Protein AF-A0A7X1CGU3-F1 (afdb_monomer_lite)

Structure (mmCIF, N/CA/C/O backbone):
data_AF-A0A7X1CGU3-F1
#
_entry.id   AF-A0A7X1CGU3-F1
#
loop_
_atom_site.group_PDB
_atom_site.id
_atom_site.type_symbol
_atom_site.label_atom_id
_atom_site.label_alt_id
_atom_site.label_comp_id
_atom_site.label_asym_id
_atom_site.label_entity_id
_atom_site.label_seq_id
_atom_site.pdbx_PDB_ins_code
_atom_site.Cartn_x
_atom_site.Cartn_y
_atom_site.Cartn_z
_atom_site.occupancy
_atom_site.B_iso_or_equiv
_atom_site.auth_seq_id
_atom_site.auth_comp_id
_atom_site.auth_asym_id
_atom_site.auth_atom_id
_atom_site.pdbx_PDB_model_num
ATOM 1 N N . MET A 1 1 ? 16.970 -1.994 -10.122 1.00 64.12 1 MET A N 1
ATOM 2 C CA . MET A 1 1 ? 16.725 -0.628 -10.646 1.00 64.12 1 MET A CA 1
ATOM 3 C C . MET A 1 1 ? 15.480 -0.091 -9.945 1.00 64.12 1 MET A C 1
ATOM 5 O O . MET A 1 1 ? 14.729 -0.908 -9.427 1.00 64.12 1 MET A O 1
ATOM 9 N N . VAL A 1 2 ? 15.298 1.226 -9.839 1.00 75.69 2 VAL A N 1
ATOM 10 C CA . VAL A 1 2 ? 14.125 1.831 -9.174 1.00 75.69 2 VAL A CA 1
ATOM 11 C C . VAL A 1 2 ? 13.232 2.437 -10.242 1.00 75.69 2 VAL A C 1
ATOM 13 O O . VAL A 1 2 ? 13.729 3.204 -11.066 1.00 75.69 2 VAL A O 1
ATOM 16 N N . ASN A 1 3 ? 11.946 2.101 -10.226 1.00 81.38 3 ASN A N 1
ATOM 17 C CA . ASN A 1 3 ? 10.944 2.728 -11.068 1.00 81.38 3 ASN A CA 1
ATOM 18 C C . ASN A 1 3 ? 10.131 3.727 -10.238 1.00 81.38 3 ASN A C 1
ATOM 20 O O . ASN A 1 3 ? 9.418 3.362 -9.307 1.00 81.38 3 ASN A O 1
ATOM 24 N N . LEU A 1 4 ? 10.275 5.009 -10.568 1.00 81.06 4 LEU A N 1
ATOM 25 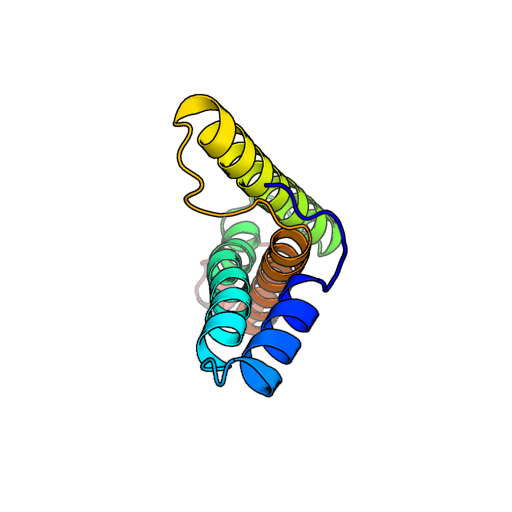C CA . LEU A 1 4 ? 9.554 6.101 -9.908 1.00 81.06 4 LEU A CA 1
ATOM 26 C C . LEU A 1 4 ? 8.432 6.674 -10.777 1.00 81.06 4 LEU A C 1
ATOM 28 O O . LEU A 1 4 ? 7.776 7.627 -10.361 1.00 81.06 4 LEU A O 1
ATOM 32 N N . ILE A 1 5 ? 8.239 6.142 -11.986 1.00 82.06 5 ILE A N 1
ATOM 33 C CA . ILE A 1 5 ? 7.246 6.641 -12.933 1.00 82.06 5 ILE A CA 1
ATOM 34 C C . ILE A 1 5 ? 5.935 5.895 -12.679 1.00 82.06 5 ILE A C 1
ATOM 36 O O . ILE A 1 5 ? 5.882 4.686 -12.906 1.00 82.06 5 ILE A O 1
ATOM 40 N N . PRO A 1 6 ? 4.865 6.593 -12.258 1.00 82.94 6 PRO A N 1
ATOM 41 C CA . PRO A 1 6 ? 3.565 5.963 -12.112 1.00 82.94 6 PRO A CA 1
ATOM 42 C C . PRO A 1 6 ? 3.083 5.396 -13.448 1.00 82.94 6 PRO A C 1
ATOM 44 O O . PRO A 1 6 ? 3.158 6.047 -14.492 1.00 82.94 6 PRO A O 1
ATOM 47 N N . PHE A 1 7 ? 2.533 4.198 -13.375 1.00 83.50 7 PHE A N 1
ATOM 48 C CA . PHE A 1 7 ? 1.996 3.354 -14.431 1.00 83.50 7 PHE A CA 1
ATOM 49 C C . PHE A 1 7 ? 3.018 2.850 -15.454 1.00 83.50 7 PHE A C 1
ATOM 51 O O . PHE A 1 7 ? 2.623 2.305 -16.492 1.00 83.50 7 PHE A O 1
ATOM 58 N N . ALA A 1 8 ? 4.319 2.976 -15.183 1.00 85.00 8 ALA A N 1
ATOM 59 C CA . ALA A 1 8 ? 5.341 2.450 -16.081 1.00 85.00 8 ALA A CA 1
ATOM 60 C C . ALA A 1 8 ? 5.313 0.914 -16.159 1.00 85.00 8 ALA A C 1
ATOM 62 O O . ALA A 1 8 ? 5.490 0.383 -17.252 1.00 85.00 8 ALA A O 1
ATOM 63 N N . SER A 1 9 ? 4.943 0.193 -15.093 1.00 84.88 9 SER A N 1
ATOM 64 C CA . SER A 1 9 ? 4.793 -1.270 -15.164 1.00 84.88 9 SER A CA 1
ATOM 65 C C . SER A 1 9 ? 3.639 -1.701 -16.084 1.00 84.88 9 SER A C 1
ATOM 67 O O . SER A 1 9 ? 3.710 -2.739 -16.754 1.00 84.88 9 SER A O 1
ATOM 69 N N . ILE A 1 10 ? 2.575 -0.894 -16.179 1.00 85.88 10 ILE A N 1
ATOM 70 C CA . ILE A 1 10 ? 1.466 -1.132 -17.120 1.00 85.88 10 ILE A CA 1
ATOM 71 C C . ILE A 1 10 ? 1.939 -0.902 -18.554 1.00 85.88 10 ILE A C 1
ATOM 73 O O . ILE A 1 10 ? 1.669 -1.724 -19.433 1.00 85.88 10 ILE A O 1
ATOM 77 N N . TYR A 1 11 ? 2.651 0.202 -18.783 1.00 87.12 11 TYR A N 1
ATOM 78 C CA . TYR A 1 11 ? 3.211 0.522 -20.090 1.00 87.12 11 TYR A CA 1
ATOM 79 C C . TYR A 1 11 ? 4.195 -0.556 -20.558 1.00 87.12 11 TYR A C 1
ATOM 81 O O . TYR A 1 11 ? 4.059 -1.066 -21.670 1.00 87.12 11 TYR A O 1
ATOM 89 N N . ASP A 1 12 ? 5.105 -0.990 -19.689 1.00 86.31 12 ASP A N 1
ATOM 90 C CA . ASP A 1 12 ? 6.061 -2.053 -19.985 1.00 86.31 12 ASP A CA 1
ATOM 91 C C . ASP A 1 12 ? 5.347 -3.372 -20.274 1.00 86.31 12 ASP A C 1
ATOM 93 O O . ASP A 1 12 ? 5.681 -4.060 -21.238 1.00 86.31 12 ASP A O 1
ATOM 97 N N . THR A 1 13 ? 4.313 -3.720 -19.506 1.00 87.50 13 THR A N 1
ATOM 98 C CA . THR A 1 13 ? 3.498 -4.912 -19.784 1.00 87.50 13 THR A CA 1
ATOM 99 C C . THR A 1 13 ? 2.835 -4.822 -21.161 1.00 87.50 13 THR A C 1
ATOM 101 O O . THR A 1 13 ? 2.837 -5.805 -21.908 1.00 87.50 13 THR A O 1
ATOM 104 N N . TYR A 1 14 ? 2.292 -3.657 -21.522 1.00 89.06 14 TYR A N 1
ATOM 105 C CA . TYR A 1 14 ? 1.667 -3.428 -22.822 1.00 89.06 14 TYR A CA 1
ATOM 106 C C . TYR A 1 14 ? 2.678 -3.566 -23.967 1.00 89.06 14 TYR A C 1
ATOM 108 O O . TYR A 1 14 ? 2.464 -4.368 -24.876 1.00 89.06 14 TYR A O 1
ATOM 116 N N . VAL A 1 15 ? 3.809 -2.860 -23.895 1.00 89.56 15 VAL A N 1
ATOM 117 C CA . VAL A 1 15 ? 4.874 -2.902 -24.910 1.00 89.56 15 VAL A CA 1
ATOM 118 C C . VAL A 1 15 ? 5.414 -4.325 -25.068 1.00 89.56 15 VAL A C 1
ATOM 120 O O . VAL A 1 15 ? 5.476 -4.842 -26.182 1.00 89.56 15 VAL A O 1
ATOM 123 N N . ASN A 1 16 ? 5.738 -5.010 -23.973 1.00 88.44 16 ASN A N 1
ATOM 124 C CA . ASN A 1 16 ? 6.259 -6.374 -24.039 1.00 88.44 16 ASN A CA 1
ATOM 125 C C . ASN A 1 16 ? 5.233 -7.372 -24.603 1.00 88.44 16 ASN A C 1
ATOM 127 O O . ASN A 1 16 ? 5.592 -8.276 -25.355 1.00 88.44 16 ASN A O 1
ATOM 131 N N . THR A 1 17 ? 3.947 -7.206 -24.294 1.00 89.12 17 THR A N 1
ATOM 132 C CA . THR A 1 17 ? 2.894 -8.062 -24.863 1.00 89.12 17 THR A CA 1
ATOM 133 C C . THR A 1 17 ? 2.750 -7.833 -26.369 1.00 89.12 17 THR A C 1
ATOM 135 O O . THR A 1 17 ? 2.671 -8.794 -27.130 1.00 89.12 17 THR A O 1
ATOM 138 N N . VAL A 1 18 ? 2.745 -6.571 -26.809 1.00 89.06 18 VAL A N 1
ATOM 139 C CA . VAL A 1 18 ? 2.505 -6.197 -28.212 1.00 89.06 18 VAL A CA 1
ATOM 140 C C . VAL A 1 18 ? 3.708 -6.499 -29.108 1.00 89.06 18 VAL A C 1
ATOM 142 O O . VAL A 1 18 ? 3.527 -7.027 -30.201 1.00 89.06 18 VAL A O 1
ATOM 145 N N . TYR A 1 19 ? 4.926 -6.185 -28.662 1.00 90.31 19 TYR A N 1
ATOM 146 C CA . TYR A 1 19 ? 6.130 -6.286 -29.497 1.00 90.31 19 TYR A CA 1
ATOM 147 C C . TYR A 1 19 ? 6.933 -7.569 -29.267 1.00 90.31 19 TYR A C 1
ATOM 149 O O . TYR A 1 19 ? 7.524 -8.085 -30.211 1.00 90.31 19 TYR A O 1
ATOM 157 N N . MET A 1 20 ? 6.952 -8.096 -28.038 1.00 87.19 20 MET A N 1
ATOM 158 C CA . MET A 1 20 ? 7.723 -9.300 -27.685 1.00 87.19 20 MET A CA 1
ATOM 159 C C . MET A 1 20 ? 6.845 -10.556 -27.580 1.00 87.19 20 MET A C 1
ATOM 161 O O . MET A 1 20 ? 7.349 -11.631 -27.261 1.00 87.19 20 MET A O 1
ATOM 165 N N . GLY A 1 21 ? 5.529 -10.440 -27.807 1.00 87.19 21 GLY A N 1
ATOM 166 C CA . GLY A 1 21 ? 4.584 -11.555 -27.683 1.00 87.19 21 GLY A CA 1
ATOM 167 C C . GLY A 1 21 ? 4.487 -12.122 -26.263 1.00 87.19 21 GLY A C 1
ATOM 168 O O . GLY A 1 21 ? 4.080 -13.271 -26.079 1.00 87.19 21 GLY A O 1
ATOM 169 N N . MET A 1 22 ? 4.895 -11.349 -25.249 1.00 86.56 22 MET A N 1
ATOM 170 C CA . MET A 1 22 ? 4.860 -11.795 -23.861 1.00 86.56 22 MET A CA 1
ATOM 171 C C . MET A 1 22 ? 3.429 -11.968 -23.354 1.00 86.56 22 MET A C 1
ATOM 173 O O . MET A 1 22 ? 2.484 -11.324 -23.800 1.00 86.56 22 MET A O 1
ATOM 177 N N . ASN A 1 23 ? 3.265 -12.839 -22.361 1.00 88.94 23 ASN A N 1
ATOM 178 C CA . ASN A 1 23 ? 1.958 -13.095 -21.782 1.00 88.94 23 ASN A CA 1
ATOM 179 C C . ASN A 1 23 ? 1.537 -11.956 -20.836 1.00 88.94 23 ASN A C 1
ATOM 181 O O . ASN A 1 23 ? 2.092 -11.818 -19.744 1.00 88.94 23 ASN A O 1
ATOM 185 N N . ILE A 1 24 ? 0.491 -11.210 -21.213 1.00 88.56 24 ILE A N 1
ATOM 186 C CA . ILE A 1 24 ? -0.138 -10.142 -20.408 1.00 88.56 24 ILE A CA 1
ATOM 187 C C . ILE A 1 24 ? -0.466 -10.583 -18.968 1.00 88.56 24 ILE A C 1
ATOM 189 O O . ILE A 1 24 ? -0.466 -9.773 -18.040 1.00 88.56 24 ILE A O 1
ATOM 193 N N . ARG A 1 25 ? -0.706 -11.887 -18.750 1.00 89.25 25 ARG A N 1
ATOM 194 C CA . ARG A 1 25 ? -0.995 -12.456 -17.425 1.00 89.25 25 ARG A CA 1
ATOM 195 C C . ARG A 1 25 ? 0.102 -12.168 -16.407 1.00 89.25 25 ARG A C 1
ATOM 197 O O . ARG A 1 25 ? -0.217 -12.073 -15.229 1.00 89.25 25 ARG A O 1
ATOM 204 N N . ILE A 1 26 ? 1.354 -12.008 -16.839 1.00 85.56 26 ILE A N 1
ATOM 205 C CA . ILE A 1 26 ? 2.475 -11.704 -15.944 1.00 85.56 26 ILE A CA 1
ATOM 206 C C . ILE A 1 26 ? 2.241 -10.351 -15.263 1.00 85.56 26 ILE A C 1
ATOM 208 O O . ILE A 1 26 ? 2.194 -10.300 -14.036 1.00 85.56 26 ILE A O 1
ATOM 212 N N . GLY A 1 27 ? 1.997 -9.284 -16.029 1.00 86.19 27 GLY A N 1
ATOM 213 C CA . GLY A 1 27 ? 1.736 -7.956 -15.463 1.00 86.19 27 GLY A CA 1
ATOM 214 C C . GLY A 1 27 ? 0.456 -7.912 -14.627 1.00 86.19 27 GLY A C 1
ATOM 215 O O . GLY A 1 27 ? 0.463 -7.403 -13.509 1.00 86.19 27 GLY A O 1
ATOM 216 N N . ILE A 1 28 ? -0.621 -8.553 -15.100 1.00 88.75 28 ILE A N 1
ATOM 217 C CA . ILE A 1 28 ? -1.880 -8.651 -14.338 1.00 88.75 28 ILE A CA 1
ATOM 218 C C . ILE A 1 28 ? -1.650 -9.352 -12.994 1.00 88.75 28 ILE A C 1
ATOM 220 O O . ILE A 1 28 ? -2.160 -8.902 -11.970 1.00 88.75 28 ILE A O 1
ATOM 224 N N . SER A 1 29 ? -0.872 -10.438 -12.975 1.00 90.00 29 SER A N 1
ATOM 225 C CA . SER A 1 29 ? -0.589 -11.177 -11.744 1.00 90.00 29 SER A CA 1
ATOM 226 C C . SER A 1 29 ? 0.193 -10.353 -10.720 1.00 90.00 29 SER A C 1
ATOM 228 O O . SER A 1 29 ? -0.036 -10.529 -9.526 1.00 90.00 29 SER A O 1
ATOM 230 N N . GLN A 1 30 ? 1.050 -9.421 -11.157 1.00 88.06 30 GLN A N 1
ATOM 231 C CA . GLN A 1 30 ? 1.760 -8.518 -10.246 1.00 88.06 30 GLN A CA 1
ATOM 232 C C . GLN A 1 30 ? 0.796 -7.531 -9.587 1.00 88.06 30 GLN A C 1
ATOM 234 O O . GLN A 1 30 ? 0.735 -7.459 -8.362 1.00 88.06 30 GLN A O 1
ATOM 239 N N . ILE A 1 31 ? -0.040 -6.868 -10.392 1.00 90.44 31 ILE A N 1
ATOM 240 C CA . ILE A 1 31 ? -1.056 -5.923 -9.908 1.00 90.44 31 ILE A CA 1
ATOM 241 C C . ILE A 1 31 ? -2.008 -6.611 -8.922 1.00 90.44 31 ILE A C 1
ATOM 243 O O . ILE A 1 31 ? -2.215 -6.147 -7.800 1.00 90.44 31 ILE A O 1
ATOM 247 N N . VAL A 1 32 ? -2.573 -7.753 -9.326 1.00 93.19 32 VAL A N 1
ATOM 248 C CA . VAL A 1 32 ? -3.524 -8.510 -8.504 1.00 93.19 32 VAL A CA 1
ATOM 249 C C . VAL A 1 32 ? -2.851 -9.057 -7.246 1.00 93.19 32 VAL A C 1
ATOM 251 O O . VAL A 1 32 ? -3.446 -9.002 -6.172 1.00 93.19 32 VAL A O 1
ATOM 254 N N . GLY A 1 33 ? -1.614 -9.547 -7.351 1.00 92.12 33 GLY A N 1
ATOM 255 C CA . GLY A 1 33 ? -0.842 -10.045 -6.214 1.00 92.12 33 GLY A CA 1
ATOM 256 C C . GLY A 1 33 ? -0.633 -8.978 -5.141 1.00 92.12 33 GLY A C 1
ATOM 257 O O . GLY A 1 33 ? -0.908 -9.235 -3.969 1.00 92.12 33 GLY A O 1
ATOM 258 N N . ASN A 1 34 ? -0.241 -7.771 -5.549 1.00 92.69 34 ASN A N 1
ATOM 259 C CA . ASN A 1 34 ? -0.021 -6.636 -4.651 1.00 92.69 34 ASN A CA 1
ATOM 260 C C . ASN A 1 34 ? -1.316 -6.207 -3.942 1.00 92.69 34 ASN A C 1
ATOM 262 O O . ASN A 1 34 ? -1.359 -6.075 -2.716 1.00 92.69 34 ASN A O 1
ATOM 266 N N . ILE A 1 35 ? -2.425 -6.115 -4.685 1.00 95.56 35 ILE A N 1
ATOM 267 C CA . ILE A 1 35 ? -3.748 -5.836 -4.105 1.00 95.56 35 ILE A CA 1
ATOM 268 C C . ILE A 1 35 ? -4.121 -6.906 -3.069 1.00 95.56 35 ILE A C 1
ATOM 270 O O . ILE A 1 35 ? -4.462 -6.575 -1.931 1.00 95.56 35 ILE A O 1
ATOM 274 N N . ILE A 1 36 ? -4.055 -8.189 -3.443 1.00 96.19 36 ILE A N 1
ATOM 275 C CA . ILE A 1 36 ? -4.461 -9.305 -2.577 1.00 96.19 36 ILE A CA 1
ATOM 276 C C . ILE A 1 36 ? -3.617 -9.352 -1.302 1.00 96.19 36 ILE A C 1
ATOM 278 O O . ILE A 1 36 ? -4.165 -9.613 -0.231 1.00 96.19 36 ILE A O 1
ATOM 282 N N . MET A 1 37 ? -2.319 -9.052 -1.386 1.00 94.38 37 MET A N 1
ATOM 283 C CA . MET A 1 37 ? -1.416 -9.055 -0.233 1.00 94.38 37 MET A CA 1
ATOM 284 C C . MET A 1 37 ? -1.862 -8.081 0.868 1.00 94.38 37 MET A C 1
ATOM 286 O O . MET A 1 37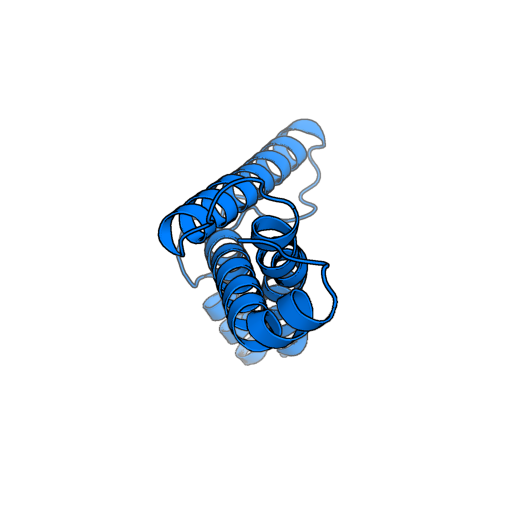 ? -1.703 -8.373 2.054 1.00 94.38 37 MET A O 1
ATOM 290 N N . PHE A 1 38 ? -2.467 -6.950 0.498 1.00 96.62 38 PHE A N 1
ATOM 291 C CA . PHE A 1 38 ? -2.899 -5.917 1.441 1.00 96.62 38 PHE A CA 1
ATOM 292 C C . PHE A 1 38 ? -4.365 -6.029 1.890 1.00 96.62 38 PHE A C 1
ATOM 294 O O . PHE A 1 38 ? -4.747 -5.399 2.880 1.00 96.62 38 PHE A O 1
ATOM 301 N N . ILE A 1 39 ? -5.190 -6.856 1.239 1.00 97.00 39 ILE A N 1
ATOM 302 C CA . ILE A 1 39 ? -6.585 -7.077 1.661 1.00 97.00 39 ILE A CA 1
ATOM 303 C C . ILE A 1 39 ? -6.674 -7.569 3.121 1.00 97.00 39 ILE A C 1
ATOM 305 O O . ILE A 1 39 ? -7.435 -6.974 3.892 1.00 97.00 39 ILE A O 1
ATOM 309 N N . PRO A 1 40 ? -5.903 -8.587 3.566 1.00 95.81 40 PRO A N 1
ATOM 310 C CA . PRO A 1 40 ? -5.932 -9.033 4.957 1.00 95.81 40 PRO A CA 1
ATOM 311 C C . PRO A 1 40 ? -5.584 -7.921 5.945 1.00 95.81 40 PRO A C 1
ATOM 313 O O . PRO A 1 40 ? -6.240 -7.808 6.977 1.00 95.81 40 PRO A O 1
ATOM 316 N N . LEU A 1 41 ? -4.612 -7.061 5.621 1.00 95.50 41 LEU A N 1
ATOM 317 C CA . LEU A 1 41 ? -4.268 -5.904 6.450 1.00 95.50 41 LEU A CA 1
ATOM 318 C C . LEU A 1 41 ? -5.474 -4.966 6.607 1.00 95.50 41 LEU A C 1
ATOM 320 O O . LEU A 1 41 ? -5.796 -4.571 7.726 1.00 95.50 41 LEU A O 1
ATOM 324 N N . GLY A 1 42 ? -6.158 -4.645 5.505 1.00 94.88 42 GLY A N 1
ATOM 325 C CA . GLY A 1 42 ? -7.349 -3.794 5.511 1.00 94.88 42 GLY A CA 1
ATOM 326 C C . GLY A 1 42 ? -8.500 -4.348 6.352 1.00 94.88 42 GLY A C 1
ATOM 327 O O . GLY A 1 42 ? -9.204 -3.585 7.013 1.00 94.88 42 GLY A O 1
ATOM 328 N N . CYS A 1 43 ? -8.660 -5.673 6.375 1.00 94.69 43 CYS A N 1
ATOM 329 C CA . CYS A 1 43 ? -9.668 -6.346 7.190 1.00 94.69 43 CYS A CA 1
ATOM 330 C C . CYS A 1 43 ? -9.277 -6.430 8.673 1.00 94.69 43 CYS A C 1
ATOM 332 O O . CYS A 1 43 ? -10.094 -6.173 9.556 1.00 94.69 43 CYS A O 1
ATOM 334 N N . LEU A 1 44 ? -8.032 -6.821 8.953 1.00 94.12 44 LEU A N 1
ATOM 335 C CA . LEU A 1 44 ? -7.563 -7.146 10.300 1.00 94.12 44 LEU A CA 1
ATOM 336 C C . LEU A 1 44 ? -7.208 -5.906 11.115 1.00 94.12 44 LEU A C 1
ATOM 338 O O . LEU A 1 44 ? -7.448 -5.887 12.319 1.00 94.12 44 LEU A O 1
ATOM 342 N N . TYR A 1 45 ? -6.680 -4.853 10.487 1.00 94.19 45 TYR A N 1
ATOM 343 C CA . TYR A 1 45 ? -6.327 -3.621 11.189 1.00 94.19 45 TYR A CA 1
ATOM 344 C C . TYR A 1 45 ? -7.497 -3.017 11.991 1.00 94.19 45 TYR A C 1
ATOM 346 O O . TYR A 1 45 ? -7.326 -2.789 13.192 1.00 94.19 45 TYR A O 1
ATOM 354 N N . PRO A 1 46 ? -8.696 -2.797 11.414 1.00 92.31 46 PRO A N 1
ATOM 355 C CA . PRO A 1 46 ? -9.835 -2.313 12.184 1.00 92.31 46 PRO A CA 1
ATOM 356 C C . PRO A 1 46 ? -10.349 -3.332 13.207 1.00 92.31 46 PRO A C 1
ATOM 358 O O . PRO A 1 46 ? -10.803 -2.904 14.262 1.00 92.31 46 PRO A O 1
ATOM 361 N N . LEU A 1 47 ? -10.253 -4.642 12.944 1.00 90.31 47 LEU A N 1
ATOM 362 C CA . LEU A 1 47 ? -10.685 -5.693 13.879 1.00 90.31 47 LEU A CA 1
ATOM 363 C C . LEU A 1 47 ? -9.807 -5.776 15.134 1.00 90.31 47 LEU A C 1
ATOM 365 O O . LEU A 1 47 ? -10.323 -5.939 16.235 1.00 90.31 47 LEU A O 1
ATOM 369 N N . CYS A 1 48 ? -8.489 -5.663 14.977 1.00 90.44 48 CYS A N 1
ATOM 370 C CA . CYS A 1 48 ? -7.528 -5.782 16.075 1.00 90.44 48 CYS A CA 1
ATOM 371 C C . CYS A 1 48 ? -7.259 -4.448 16.789 1.00 90.44 48 CYS A C 1
ATOM 373 O O . CYS A 1 48 ? -6.652 -4.425 17.862 1.00 90.44 48 CYS A O 1
ATOM 375 N N . SER A 1 49 ? -7.676 -3.324 16.204 1.00 89.44 49 SER A N 1
ATOM 376 C CA . SER A 1 49 ? -7.482 -2.007 16.802 1.00 89.44 49 SER A CA 1
ATOM 377 C C . SER A 1 49 ? -8.435 -1.785 17.977 1.00 89.44 49 SER A C 1
ATOM 379 O O . SER A 1 49 ? -9.651 -1.899 17.851 1.00 89.44 49 SER A O 1
ATOM 381 N N . LYS A 1 50 ? -7.883 -1.344 19.114 1.00 84.44 50 LYS A N 1
ATOM 382 C CA . LYS A 1 50 ? -8.670 -0.879 20.273 1.00 84.44 50 LYS A CA 1
ATOM 383 C C . LYS A 1 50 ? -9.420 0.430 20.001 1.00 84.44 50 LYS A C 1
ATOM 385 O O . LYS A 1 50 ? -10.310 0.800 20.757 1.00 84.44 50 LYS A O 1
ATOM 390 N N . TYR A 1 51 ? -9.039 1.144 18.943 1.00 87.38 51 TYR A N 1
ATOM 391 C CA . TYR A 1 51 ? -9.606 2.432 18.560 1.00 87.38 51 TYR A CA 1
ATOM 392 C C . TYR A 1 51 ? -10.319 2.341 17.219 1.00 87.38 51 TYR A C 1
ATOM 394 O O . TYR A 1 51 ? -9.915 1.573 16.343 1.00 87.38 51 TYR A O 1
ATOM 402 N N . HIS A 1 52 ? -11.309 3.210 17.017 1.00 88.94 52 HIS A N 1
ATOM 403 C CA . HIS A 1 52 ? -11.945 3.367 15.718 1.00 88.94 52 HIS A CA 1
ATOM 404 C C . HIS A 1 52 ? -10.903 3.717 14.642 1.00 88.94 52 HIS A C 1
ATOM 406 O O . HIS A 1 52 ? -10.192 4.729 14.720 1.00 88.94 52 HIS A O 1
ATOM 412 N N . VAL A 1 53 ? -10.802 2.849 13.639 1.00 93.31 53 VAL A N 1
ATOM 413 C CA . VAL A 1 53 ? -9.962 3.058 12.463 1.00 93.31 53 VAL A CA 1
ATOM 414 C C . VAL A 1 53 ? -10.797 3.797 11.432 1.00 93.31 53 VAL A C 1
ATOM 416 O O . VAL A 1 53 ? -11.830 3.302 11.001 1.00 93.31 53 VAL A O 1
ATOM 419 N N . THR A 1 54 ? -10.350 4.989 11.048 1.00 94.94 54 THR A N 1
ATOM 420 C CA . THR A 1 54 ? -10.954 5.755 9.956 1.00 94.94 54 THR A CA 1
ATOM 421 C C . THR A 1 54 ? -10.302 5.385 8.628 1.00 94.94 54 THR A C 1
ATOM 423 O O . THR A 1 54 ? -9.160 4.924 8.596 1.00 94.94 54 THR A O 1
ATOM 426 N N . TRP A 1 55 ? -10.974 5.681 7.513 1.00 94.62 55 TRP A N 1
ATOM 427 C CA . TRP A 1 55 ? -10.406 5.474 6.175 1.00 94.62 55 TRP A CA 1
ATOM 428 C C . TRP A 1 55 ? -9.069 6.213 5.981 1.00 94.62 55 TRP A C 1
ATOM 430 O O . TRP A 1 55 ? -8.170 5.686 5.337 1.00 94.62 55 TRP A O 1
ATOM 440 N N . LYS A 1 56 ? -8.894 7.396 6.594 1.00 96.12 56 LYS A N 1
ATOM 441 C CA . LYS A 1 56 ? -7.632 8.162 6.554 1.00 96.12 56 LYS A CA 1
ATOM 442 C C . LYS A 1 56 ? -6.501 7.443 7.284 1.00 96.12 56 LYS A C 1
ATOM 444 O O . LYS A 1 56 ? -5.376 7.421 6.793 1.00 96.12 56 LYS A O 1
ATOM 449 N N . ARG A 1 57 ? -6.793 6.858 8.455 1.00 95.56 57 ARG A N 1
ATOM 450 C CA . ARG A 1 57 ? -5.816 6.049 9.198 1.00 95.56 57 ARG A CA 1
ATOM 451 C C . ARG A 1 57 ? -5.441 4.810 8.401 1.00 95.56 57 ARG A C 1
ATOM 453 O O . ARG A 1 57 ? -4.257 4.560 8.240 1.00 95.56 57 ARG A O 1
ATOM 460 N N . MET A 1 58 ? -6.428 4.110 7.841 1.00 96.75 58 MET A N 1
ATOM 461 C CA . MET A 1 58 ? -6.181 2.960 6.974 1.00 96.75 58 MET A CA 1
ATOM 462 C C . MET A 1 58 ? -5.296 3.325 5.777 1.00 96.75 58 MET A C 1
ATOM 464 O O . MET A 1 58 ? -4.306 2.644 5.534 1.00 96.75 58 MET A O 1
ATOM 468 N N . LEU A 1 59 ? -5.618 4.414 5.070 1.00 96.69 59 LEU A N 1
ATOM 469 C CA . LEU A 1 59 ? -4.837 4.908 3.937 1.00 96.69 59 LEU A CA 1
ATOM 470 C C . LEU A 1 59 ? -3.382 5.173 4.337 1.00 96.69 59 LEU A C 1
ATOM 472 O O . LEU A 1 59 ? -2.469 4.678 3.687 1.00 96.69 59 LEU A O 1
ATOM 476 N N . CYS A 1 60 ? -3.171 5.921 5.423 1.00 96.94 60 CYS A N 1
ATOM 477 C CA . CYS A 1 60 ? -1.836 6.248 5.918 1.00 96.94 60 CYS A CA 1
ATOM 478 C C . CYS A 1 60 ? -1.056 4.987 6.316 1.00 96.94 60 CYS A C 1
ATOM 480 O O . CYS A 1 60 ? 0.091 4.817 5.917 1.00 96.94 60 CYS A O 1
ATOM 482 N N . THR A 1 61 ? -1.687 4.065 7.046 1.00 95.88 61 THR A N 1
ATOM 483 C CA . THR A 1 61 ? -1.060 2.805 7.458 1.00 95.88 61 THR A CA 1
ATOM 484 C C . THR A 1 61 ? -0.706 1.924 6.261 1.00 95.88 61 THR A C 1
ATOM 486 O O . THR A 1 61 ? 0.412 1.419 6.208 1.00 95.88 61 THR A O 1
ATOM 489 N N . ALA A 1 62 ? -1.613 1.761 5.292 1.00 96.50 62 ALA A N 1
ATOM 490 C CA . ALA A 1 62 ? -1.349 0.988 4.080 1.00 96.50 62 ALA A CA 1
ATOM 491 C C . ALA A 1 62 ? -0.213 1.610 3.257 1.00 96.50 62 ALA A C 1
ATOM 493 O O . ALA A 1 62 ? 0.706 0.901 2.857 1.00 96.50 62 ALA A O 1
ATOM 494 N N . PHE A 1 63 ? -0.231 2.933 3.085 1.00 96.19 63 PHE A N 1
ATOM 495 C CA . PHE A 1 63 ? 0.810 3.663 2.369 1.00 96.19 63 PHE A CA 1
ATOM 496 C C . PHE A 1 63 ? 2.178 3.522 3.041 1.00 96.19 63 PHE A C 1
ATOM 498 O O . PHE A 1 63 ? 3.148 3.173 2.381 1.00 96.19 63 PHE A O 1
ATOM 505 N N . VAL A 1 64 ? 2.270 3.739 4.358 1.00 96.50 64 VAL A N 1
ATOM 506 C CA . VAL A 1 64 ? 3.541 3.636 5.096 1.00 96.50 64 VAL A CA 1
ATOM 507 C C . VAL A 1 64 ? 4.079 2.207 5.080 1.00 96.50 64 VAL A C 1
ATOM 509 O O . VAL A 1 64 ? 5.276 2.012 4.872 1.00 96.50 64 VAL A O 1
ATOM 512 N N . LEU A 1 65 ? 3.220 1.200 5.269 1.00 95.31 65 LEU A N 1
ATOM 513 C CA . LEU A 1 65 ? 3.640 -0.200 5.186 1.00 95.31 65 LEU A CA 1
ATOM 514 C C . LEU A 1 65 ? 4.113 -0.561 3.782 1.00 95.31 65 LEU A C 1
ATOM 516 O O . LEU A 1 65 ? 5.157 -1.190 3.639 1.00 95.31 65 LEU A O 1
ATOM 520 N N . SER A 1 66 ? 3.393 -0.128 2.751 1.00 94.62 66 SER A N 1
ATOM 521 C CA . SER A 1 66 ? 3.811 -0.387 1.381 1.00 94.62 66 SER A CA 1
ATOM 522 C C . SER A 1 66 ? 5.101 0.350 1.024 1.00 94.62 66 SER A C 1
ATOM 524 O O . SER A 1 66 ? 5.973 -0.240 0.401 1.00 94.62 66 SER A O 1
ATOM 526 N N . LEU A 1 67 ? 5.281 1.591 1.480 1.00 93.12 67 LEU A N 1
ATOM 527 C CA . LEU A 1 67 ? 6.536 2.325 1.316 1.00 93.12 67 LEU A CA 1
ATOM 528 C C . LEU A 1 67 ? 7.693 1.616 2.028 1.00 93.12 67 LEU A C 1
ATOM 530 O O . LEU A 1 67 ? 8.799 1.554 1.502 1.00 93.12 67 LEU A O 1
ATOM 534 N N . SER A 1 68 ? 7.436 1.040 3.203 1.00 93.81 68 SER A N 1
ATOM 535 C CA . SER A 1 68 ? 8.434 0.248 3.926 1.00 93.81 68 SER A CA 1
ATOM 536 C C . SER A 1 68 ? 8.848 -0.994 3.130 1.00 93.81 68 SER A C 1
ATOM 538 O O . SER A 1 68 ? 10.030 -1.320 3.100 1.00 93.81 68 SER A O 1
ATOM 540 N N . ILE A 1 69 ? 7.907 -1.652 2.441 1.00 91.19 69 ILE A N 1
ATOM 541 C CA . ILE A 1 69 ? 8.199 -2.798 1.566 1.00 91.19 69 ILE A CA 1
ATOM 542 C C . ILE A 1 69 ? 9.086 -2.373 0.391 1.00 91.19 69 ILE A C 1
ATOM 544 O O . ILE A 1 69 ? 10.109 -3.017 0.162 1.00 91.19 69 ILE A O 1
ATOM 548 N N . GLU A 1 70 ? 8.759 -1.273 -0.293 1.00 90.25 70 GLU A N 1
ATOM 549 C CA . GLU A 1 70 ? 9.584 -0.731 -1.386 1.00 90.25 70 GLU A CA 1
ATOM 550 C C . GLU A 1 70 ? 11.008 -0.396 -0.917 1.00 90.25 70 GLU A C 1
ATOM 552 O O . GLU A 1 70 ? 11.995 -0.735 -1.572 1.00 90.25 70 GLU A O 1
ATOM 557 N N . ILE A 1 71 ? 11.142 0.212 0.268 1.00 89.56 71 ILE A N 1
ATOM 558 C CA . ILE A 1 71 ? 12.449 0.496 0.874 1.00 89.56 71 ILE A CA 1
ATOM 559 C C . ILE A 1 71 ? 13.200 -0.807 1.170 1.00 89.56 71 ILE A C 1
ATOM 561 O O . ILE A 1 71 ? 14.389 -0.905 0.870 1.00 89.56 71 ILE A O 1
ATOM 565 N N . CYS A 1 72 ? 12.536 -1.826 1.719 1.00 88.81 72 CYS A N 1
ATOM 566 C CA . CYS A 1 72 ? 13.156 -3.129 1.958 1.00 88.81 72 CYS A CA 1
ATOM 567 C C . CYS A 1 72 ? 13.646 -3.782 0.656 1.00 88.81 72 CYS A C 1
ATOM 569 O O . CYS A 1 72 ? 14.760 -4.303 0.633 1.00 88.81 72 CYS A O 1
ATOM 571 N N . GLN A 1 73 ? 12.867 -3.715 -0.427 1.00 86.75 73 GLN A N 1
ATOM 572 C CA . GLN A 1 73 ? 13.277 -4.218 -1.742 1.00 86.75 73 GLN A CA 1
ATOM 573 C C . GLN A 1 73 ? 14.476 -3.441 -2.302 1.00 86.75 73 GLN A C 1
ATOM 575 O O . GLN A 1 73 ? 15.426 -4.036 -2.816 1.00 86.75 73 GLN A O 1
ATOM 580 N N . LEU A 1 74 ? 14.477 -2.111 -2.161 1.00 85.69 74 LEU A N 1
ATOM 581 C CA . LEU A 1 74 ? 15.604 -1.268 -2.552 1.00 85.69 74 LEU A CA 1
ATOM 582 C C . LEU A 1 74 ? 16.877 -1.647 -1.787 1.00 85.69 74 LEU A C 1
ATOM 584 O O . LEU A 1 74 ? 17.928 -1.841 -2.397 1.00 85.69 74 LEU A O 1
ATOM 588 N N . LEU A 1 75 ? 16.778 -1.796 -0.465 1.00 86.69 75 LEU A N 1
ATOM 589 C CA . LEU A 1 75 ? 17.892 -2.226 0.374 1.00 86.69 75 LEU A CA 1
ATOM 590 C C . LEU A 1 75 ? 18.379 -3.620 -0.033 1.00 86.69 75 LEU A C 1
ATOM 592 O O . LEU A 1 75 ? 19.581 -3.824 -0.175 1.00 86.69 75 LEU A O 1
ATOM 596 N N . GLN A 1 76 ? 17.473 -4.565 -0.293 1.00 85.19 76 GLN A N 1
ATOM 597 C CA . GLN A 1 76 ? 17.833 -5.908 -0.744 1.00 85.19 76 GLN A CA 1
ATOM 598 C C . GLN A 1 76 ? 18.624 -5.872 -2.061 1.00 85.19 76 GLN A C 1
ATOM 600 O O . GLN A 1 76 ? 19.656 -6.533 -2.175 1.00 85.19 76 GLN A O 1
ATOM 605 N N . ASN A 1 77 ? 18.201 -5.055 -3.026 1.00 82.31 77 ASN A N 1
ATOM 606 C CA . ASN A 1 77 ? 18.924 -4.885 -4.286 1.00 82.31 77 ASN A CA 1
ATOM 607 C C . ASN A 1 77 ? 20.343 -4.328 -4.078 1.00 82.31 77 ASN A C 1
ATOM 609 O O . ASN A 1 77 ? 21.268 -4.734 -4.780 1.00 82.31 77 ASN A O 1
ATOM 613 N N . ILE A 1 78 ? 20.524 -3.424 -3.109 1.00 83.88 78 ILE A N 1
ATOM 614 C CA . ILE A 1 78 ? 21.835 -2.852 -2.766 1.00 83.88 78 ILE A CA 1
ATOM 615 C C . ILE A 1 78 ? 22.730 -3.898 -2.084 1.00 83.88 78 ILE A C 1
ATOM 617 O O . ILE A 1 78 ? 23.889 -4.048 -2.464 1.00 83.88 78 ILE A O 1
ATOM 621 N N . PHE A 1 79 ? 22.209 -4.631 -1.095 1.00 84.25 79 PHE A N 1
ATOM 622 C CA . PHE A 1 79 ? 23.008 -5.555 -0.282 1.00 84.25 79 PHE A CA 1
ATOM 623 C C . PHE A 1 79 ? 23.364 -6.856 -0.998 1.00 84.25 79 PHE A C 1
ATOM 625 O O . PHE A 1 79 ? 24.490 -7.330 -0.876 1.00 84.25 79 PHE A O 1
ATOM 632 N N . TYR A 1 80 ? 22.421 -7.445 -1.732 1.00 79.75 80 TYR A N 1
ATOM 633 C CA . TYR A 1 80 ? 22.613 -8.763 -2.341 1.00 79.75 80 TYR A CA 1
ATOM 634 C C . TYR A 1 80 ? 23.140 -8.691 -3.779 1.00 79.75 80 TYR A C 1
ATOM 636 O O . TYR A 1 80 ? 23.399 -9.737 -4.366 1.00 79.75 80 TYR A O 1
ATOM 644 N N . GLN A 1 81 ? 23.266 -7.485 -4.358 1.00 67.19 81 GLN A N 1
ATOM 645 C CA . GLN A 1 81 ? 23.645 -7.238 -5.764 1.00 67.19 81 GLN A CA 1
ATOM 646 C C . GLN A 1 81 ? 22.842 -8.062 -6.790 1.00 67.19 81 GLN A C 1
ATOM 648 O O . GLN A 1 81 ? 23.226 -8.196 -7.950 1.00 67.19 81 GLN A O 1
ATOM 653 N N . ALA A 1 82 ? 21.703 -8.604 -6.369 1.00 59.75 82 ALA A N 1
ATOM 654 C CA . ALA A 1 82 ? 20.820 -9.430 -7.161 1.00 59.75 82 ALA A CA 1
ATOM 655 C C . ALA A 1 82 ? 19.519 -8.657 -7.345 1.00 59.75 82 ALA A C 1
ATOM 657 O O . ALA A 1 82 ? 18.813 -8.372 -6.377 1.00 59.75 82 ALA A O 1
ATOM 658 N N . ALA A 1 83 ? 19.218 -8.301 -8.593 1.00 58.88 83 ALA A N 1
ATOM 659 C CA . ALA A 1 83 ? 17.971 -7.647 -8.962 1.00 58.88 83 ALA A CA 1
ATOM 660 C C . ALA A 1 83 ? 16.827 -8.672 -8.930 1.00 58.88 83 ALA A C 1
ATOM 662 O O . ALA A 1 83 ? 16.409 -9.175 -9.969 1.00 58.88 83 ALA A O 1
ATOM 663 N N . TYR A 1 84 ? 16.356 -9.024 -7.731 1.00 59.44 84 TYR A N 1
ATOM 664 C CA . TYR A 1 84 ? 15.242 -9.963 -7.578 1.00 59.44 84 TYR A CA 1
ATOM 665 C C . TYR A 1 84 ? 13.918 -9.325 -8.007 1.00 59.44 84 TYR A C 1
ATOM 667 O O . TYR A 1 84 ? 13.154 -9.941 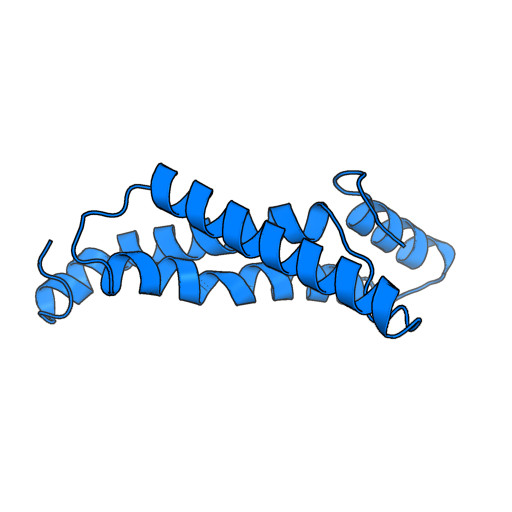-8.747 1.00 59.44 84 TYR A O 1
ATOM 675 N N . ARG A 1 85 ? 13.656 -8.086 -7.572 1.00 66.06 85 ARG A N 1
ATOM 676 C CA . ARG A 1 85 ? 12.530 -7.250 -8.019 1.00 66.06 85 ARG A CA 1
ATOM 677 C C . ARG A 1 85 ? 12.940 -5.782 -7.997 1.00 66.06 85 ARG A C 1
ATOM 679 O O . ARG A 1 85 ? 13.698 -5.360 -7.124 1.00 66.06 85 ARG A O 1
ATOM 686 N N . SER A 1 86 ? 12.474 -5.015 -8.974 1.00 69.50 86 SER A N 1
ATOM 687 C CA . SER A 1 86 ? 12.636 -3.560 -8.978 1.00 69.50 86 SER A CA 1
ATOM 688 C C . SER A 1 86 ? 11.645 -2.949 -7.994 1.00 69.50 86 SER A C 1
ATOM 690 O O . SER A 1 86 ? 10.492 -3.358 -7.996 1.00 69.50 86 SER A O 1
ATOM 692 N N . ALA A 1 87 ? 12.102 -1.989 -7.187 1.00 77.50 87 ALA A N 1
ATOM 693 C CA . ALA A 1 87 ? 11.198 -1.171 -6.385 1.00 77.50 87 ALA A CA 1
ATOM 694 C C . ALA A 1 87 ? 10.386 -0.280 -7.336 1.00 77.50 87 ALA A C 1
ATOM 696 O O . ALA A 1 87 ? 10.989 0.373 -8.199 1.00 77.50 87 ALA A O 1
ATOM 697 N N . ASP A 1 88 ? 9.063 -0.281 -7.205 1.00 82.81 88 ASP A N 1
ATOM 698 C CA . ASP A 1 88 ? 8.130 0.348 -8.139 1.00 82.81 88 ASP A CA 1
ATOM 699 C C . ASP A 1 88 ? 7.058 1.165 -7.400 1.00 82.81 88 ASP A C 1
ATOM 701 O O . ASP A 1 88 ? 6.377 0.698 -6.486 1.00 82.81 88 ASP A O 1
ATOM 705 N N . VAL A 1 89 ? 6.869 2.415 -7.820 1.00 87.88 89 VAL A N 1
ATOM 706 C CA . VAL A 1 89 ? 5.778 3.267 -7.325 1.00 87.88 89 VAL A CA 1
ATOM 707 C C . VAL A 1 89 ? 4.404 2.676 -7.666 1.00 87.88 89 VAL A C 1
ATOM 709 O O . VAL A 1 89 ? 3.440 2.915 -6.936 1.00 87.88 89 VAL A O 1
ATOM 712 N N . ASP A 1 90 ? 4.299 1.860 -8.712 1.00 89.00 90 ASP A N 1
ATOM 713 C CA . ASP A 1 90 ? 3.064 1.148 -9.040 1.00 89.00 90 ASP A CA 1
ATOM 714 C C . ASP A 1 90 ? 2.681 0.148 -7.952 1.00 89.00 90 ASP A C 1
ATOM 716 O O . ASP A 1 90 ? 1.515 0.078 -7.554 1.00 89.00 90 ASP A O 1
ATOM 720 N N . ASP A 1 91 ? 3.662 -0.563 -7.399 1.00 89.50 91 ASP A N 1
ATOM 721 C CA . ASP A 1 91 ? 3.453 -1.517 -6.313 1.00 89.50 91 ASP A CA 1
ATOM 722 C C . ASP A 1 91 ? 2.967 -0.794 -5.051 1.00 89.50 91 ASP A C 1
ATOM 724 O O . ASP A 1 91 ? 2.007 -1.240 -4.413 1.00 89.50 91 ASP A O 1
ATOM 728 N N . LEU A 1 92 ? 3.523 0.391 -4.763 1.00 92.44 92 LEU A N 1
ATOM 729 C CA . LEU A 1 92 ? 3.056 1.278 -3.693 1.00 92.44 92 LEU A CA 1
ATOM 730 C C . LEU A 1 92 ? 1.570 1.634 -3.831 1.00 92.44 92 LEU A C 1
ATOM 732 O O . LEU A 1 92 ? 0.816 1.596 -2.849 1.00 92.44 92 LEU A O 1
ATOM 736 N N . ILE A 1 93 ? 1.142 1.974 -5.048 1.00 93.19 93 ILE A N 1
ATOM 737 C CA . ILE A 1 93 ? -0.246 2.332 -5.351 1.00 93.19 93 ILE A CA 1
ATOM 738 C C . ILE A 1 93 ? -1.149 1.111 -5.171 1.00 93.19 93 ILE A C 1
ATOM 740 O O . ILE A 1 93 ? -2.121 1.179 -4.415 1.00 93.19 93 ILE A O 1
ATOM 744 N N . TRP A 1 94 ? -0.818 -0.019 -5.800 1.00 94.69 94 TRP A N 1
ATOM 745 C CA . TRP A 1 94 ? -1.659 -1.218 -5.784 1.00 94.69 94 TRP A CA 1
ATOM 746 C C . TRP A 1 94 ? -1.816 -1.825 -4.392 1.00 94.69 94 TRP A C 1
ATOM 748 O O . TRP A 1 94 ? -2.929 -2.188 -4.001 1.00 94.69 94 TRP A O 1
ATOM 758 N N . ASN A 1 95 ? -0.742 -1.858 -3.608 1.00 95.94 95 ASN A N 1
ATOM 759 C CA . ASN A 1 95 ? -0.772 -2.268 -2.207 1.00 95.94 95 ASN A CA 1
ATOM 760 C C . ASN A 1 95 ? -1.671 -1.348 -1.368 1.00 95.94 95 ASN A C 1
ATOM 762 O O . ASN A 1 95 ? -2.542 -1.807 -0.623 1.00 95.94 95 ASN A O 1
ATOM 766 N N . THR A 1 96 ? -1.518 -0.029 -1.522 1.00 96.31 96 THR A N 1
ATOM 767 C CA . THR A 1 96 ? -2.349 0.950 -0.806 1.00 96.31 96 THR A CA 1
ATOM 768 C C . THR A 1 96 ? -3.830 0.784 -1.163 1.00 96.31 96 THR A C 1
ATOM 770 O O . THR A 1 96 ? -4.690 0.766 -0.276 1.00 96.31 96 THR A O 1
ATOM 773 N N . THR A 1 97 ? -4.141 0.582 -2.447 1.00 96.75 97 THR A N 1
ATOM 774 C CA . THR A 1 97 ? -5.494 0.276 -2.928 1.00 96.75 97 THR A CA 1
ATOM 775 C C . THR A 1 97 ? -6.023 -1.034 -2.344 1.00 96.75 97 THR A C 1
ATOM 777 O O . THR A 1 97 ? -7.162 -1.066 -1.879 1.00 96.75 97 THR A O 1
ATOM 780 N N . GLY A 1 98 ? -5.209 -2.091 -2.283 1.00 96.81 98 GLY A N 1
ATOM 781 C CA . GLY A 1 98 ? -5.571 -3.358 -1.640 1.00 96.81 98 GLY A CA 1
ATOM 782 C C . GLY A 1 98 ? -5.949 -3.199 -0.169 1.00 96.81 98 GLY A C 1
ATOM 783 O O . GLY A 1 98 ? -6.945 -3.769 0.282 1.00 96.81 98 GLY A O 1
ATOM 784 N N . GLY A 1 99 ? -5.233 -2.342 0.564 1.00 97.25 99 GLY A N 1
ATOM 785 C CA . GLY A 1 99 ? -5.541 -2.028 1.959 1.00 97.25 99 GLY A CA 1
ATOM 786 C C . GLY A 1 99 ? -6.893 -1.329 2.118 1.00 97.25 99 GLY A C 1
ATOM 787 O O . GLY A 1 99 ? -7.672 -1.666 3.011 1.00 97.25 99 GLY A O 1
ATOM 788 N N . LEU A 1 100 ? -7.213 -0.394 1.220 1.00 97.75 100 LEU A N 1
ATOM 789 C CA . LEU A 1 100 ? -8.523 0.262 1.192 1.00 97.75 100 LEU A CA 1
ATOM 790 C C . LEU A 1 100 ? -9.651 -0.702 0.814 1.00 97.75 100 LEU A C 1
ATOM 792 O O . LEU A 1 100 ? -10.720 -0.640 1.421 1.00 97.75 100 LEU A O 1
ATOM 796 N N . ILE A 1 101 ? -9.417 -1.606 -0.141 1.00 97.75 101 ILE A N 1
ATOM 797 C CA . ILE A 1 101 ? -10.378 -2.652 -0.518 1.00 97.75 101 ILE A CA 1
ATOM 798 C C . ILE A 1 101 ? -10.655 -3.564 0.681 1.00 97.75 101 ILE A C 1
ATOM 800 O O . ILE A 1 101 ? -11.816 -3.782 1.020 1.00 97.75 101 ILE A O 1
ATOM 804 N N . GLY A 1 102 ? -9.618 -4.037 1.377 1.00 96.88 102 GLY A N 1
ATOM 805 C CA . GLY A 1 102 ? -9.779 -4.829 2.599 1.00 96.88 102 GLY A CA 1
ATOM 806 C C . GLY A 1 102 ? -10.568 -4.091 3.682 1.00 96.88 102 GLY A C 1
ATOM 807 O O . GLY A 1 102 ? -11.468 -4.653 4.303 1.00 96.88 102 GLY A O 1
ATOM 808 N N . TYR A 1 103 ? -10.314 -2.797 3.865 1.00 97.19 103 TYR A N 1
ATOM 809 C CA . TYR A 1 103 ? -11.074 -1.984 4.812 1.00 97.19 103 TYR A CA 1
ATOM 810 C C . TYR A 1 103 ? -12.542 -1.804 4.400 1.00 97.19 103 TYR A C 1
ATOM 812 O O . TYR A 1 103 ? -13.435 -1.874 5.246 1.00 97.19 103 TYR A O 1
ATOM 820 N N . ALA A 1 104 ? -12.824 -1.638 3.106 1.00 96.81 104 ALA A N 1
ATOM 821 C CA . ALA A 1 104 ? -14.193 -1.623 2.597 1.00 96.81 104 ALA A CA 1
ATOM 822 C C . ALA A 1 104 ? -14.903 -2.966 2.848 1.00 96.81 104 ALA A C 1
ATOM 824 O O . ALA A 1 104 ? -16.044 -2.973 3.311 1.00 96.81 104 ALA A O 1
ATOM 825 N N . LEU A 1 105 ? -14.219 -4.097 2.635 1.00 96.25 105 LEU A N 1
ATOM 826 C CA . LEU A 1 105 ? -14.740 -5.427 2.971 1.00 96.25 105 LEU A CA 1
ATOM 827 C C . LEU A 1 105 ? -15.029 -5.562 4.472 1.00 96.25 105 LEU A C 1
ATOM 829 O O . LEU A 1 105 ? -16.083 -6.075 4.848 1.00 96.25 105 LEU A O 1
ATOM 833 N N . PHE A 1 106 ? -14.154 -5.042 5.338 1.00 94.94 106 PHE A N 1
ATOM 834 C CA . PHE A 1 106 ? -14.431 -4.975 6.772 1.00 94.94 106 PHE A CA 1
ATOM 835 C C . PHE A 1 106 ? -15.705 -4.181 7.072 1.00 94.94 106 PHE A C 1
ATOM 837 O O . PHE A 1 106 ? -16.526 -4.650 7.854 1.00 94.94 106 PHE A O 1
ATOM 844 N N . LEU A 1 107 ? -15.907 -3.013 6.454 1.00 93.88 107 LEU A N 1
ATOM 845 C CA . LEU A 1 107 ? -17.109 -2.205 6.680 1.00 93.88 107 LEU A CA 1
ATOM 846 C C . LEU A 1 107 ? -18.392 -2.941 6.269 1.00 93.88 107 LEU A C 1
ATOM 848 O O . LEU A 1 107 ? -19.388 -2.854 6.986 1.00 93.88 107 LEU A O 1
ATOM 852 N N . LEU A 1 108 ? -18.356 -3.699 5.169 1.00 94.69 108 LEU A N 1
ATOM 853 C CA . LEU A 1 108 ? -19.476 -4.539 4.729 1.00 94.69 108 LEU A CA 1
ATOM 854 C C . LEU A 1 108 ? -19.764 -5.679 5.721 1.00 94.69 108 LEU A C 1
ATOM 856 O O . LEU A 1 108 ? -20.922 -5.972 6.012 1.00 94.69 108 LEU A O 1
ATOM 860 N N . CYS A 1 109 ? -18.719 -6.292 6.281 1.00 93.00 109 CYS A N 1
ATOM 861 C CA . CYS A 1 109 ? -18.829 -7.396 7.240 1.00 93.00 109 CYS A CA 1
ATOM 862 C C . CYS A 1 109 ? -18.993 -6.943 8.702 1.00 93.00 109 CYS A C 1
ATOM 864 O O . CYS A 1 109 ? -19.348 -7.751 9.562 1.00 93.00 109 CYS A O 1
ATOM 866 N N . LYS A 1 110 ? -18.791 -5.656 9.005 1.00 90.75 110 LYS A N 1
ATOM 867 C CA . LYS A 1 110 ? -18.915 -5.054 10.341 1.00 90.75 110 LYS A CA 1
ATOM 868 C C . LYS A 1 110 ? -20.175 -5.488 11.111 1.00 90.75 110 LYS A C 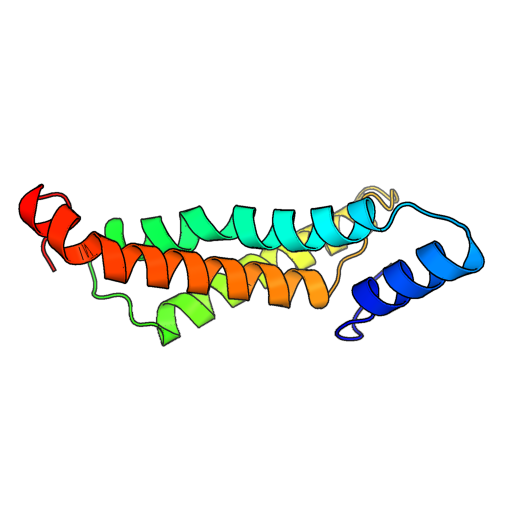1
ATOM 870 O O . LYS A 1 110 ? -20.015 -5.912 12.258 1.00 90.75 110 LYS A O 1
ATOM 875 N N . PRO A 1 111 ? -21.403 -5.450 10.546 1.00 88.88 111 PRO A N 1
ATOM 876 C CA . PRO A 1 111 ? -22.599 -5.878 11.279 1.00 88.88 111 PRO A CA 1
ATOM 877 C C . PRO A 1 111 ? -22.561 -7.363 11.671 1.00 88.88 111 PRO A C 1
ATOM 879 O O . PRO A 1 111 ? -23.100 -7.743 12.709 1.00 88.88 111 PRO A O 1
ATOM 882 N N . ILE A 1 112 ? -21.907 -8.209 10.872 1.00 91.06 112 ILE A N 1
ATOM 883 C CA . ILE A 1 112 ? -21.729 -9.634 11.173 1.00 91.06 112 ILE A CA 1
ATOM 884 C C . ILE A 1 112 ? -20.736 -9.792 12.331 1.00 91.06 112 ILE A C 1
ATOM 886 O O . ILE A 1 112 ? -21.026 -10.501 13.292 1.00 91.06 112 ILE A O 1
ATOM 890 N N .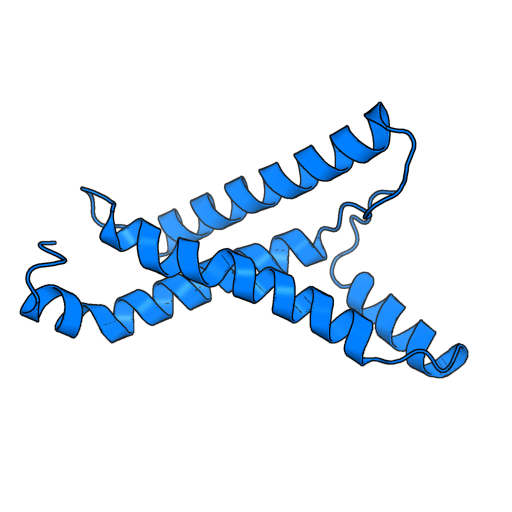 PHE A 1 113 ? -19.605 -9.081 12.296 1.00 88.88 113 PHE A N 1
ATOM 891 C CA . PHE A 1 113 ? -18.601 -9.132 13.366 1.00 88.88 113 PHE A CA 1
ATOM 892 C C . PHE A 1 113 ? -19.125 -8.620 14.713 1.00 88.88 113 PHE A C 1
ATOM 894 O O . PHE A 1 113 ? -18.774 -9.175 15.757 1.00 88.88 113 PHE A O 1
ATOM 901 N N . GLN A 1 114 ? -20.007 -7.616 14.700 1.00 87.12 114 GLN A N 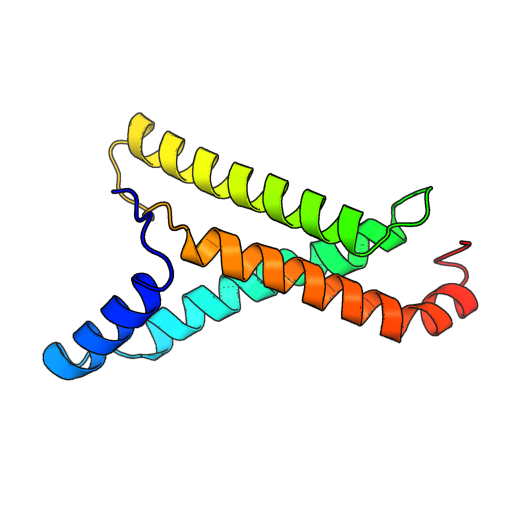1
ATOM 902 C CA . GLN A 1 114 ? -20.698 -7.141 15.901 1.00 87.12 114 GLN A CA 1
ATOM 903 C C . GLN A 1 114 ? -21.668 -8.197 16.455 1.00 87.12 114 GLN A C 1
ATOM 905 O O . GLN A 1 114 ? -21.655 -8.467 17.656 1.00 87.12 114 GLN A O 1
ATOM 910 N N . LYS A 1 115 ? -22.455 -8.865 15.593 1.00 88.94 115 LYS A N 1
ATOM 911 C CA . LYS A 1 115 ? -23.327 -9.985 16.006 1.00 88.94 115 LYS A CA 1
ATOM 912 C C . LYS A 1 115 ? -22.540 -11.145 16.620 1.00 88.94 115 LYS A C 1
ATOM 914 O O . LYS A 1 115 ? -22.991 -11.736 17.596 1.00 88.94 115 LYS A O 1
ATOM 919 N N . LEU A 1 116 ? -21.363 -11.446 16.073 1.00 89.56 116 LEU A N 1
ATOM 920 C CA . LEU A 1 116 ? -20.478 -12.509 16.556 1.00 89.56 116 LEU A CA 1
ATOM 921 C C . LEU A 1 116 ? -19.665 -12.124 17.804 1.00 89.56 116 LEU A C 1
ATOM 923 O O . LEU A 1 116 ? -18.886 -12.947 18.275 1.00 89.56 116 LEU A O 1
ATOM 927 N N . LYS A 1 117 ? -19.823 -10.907 18.352 1.00 84.19 117 LYS A N 1
ATOM 928 C CA . LYS A 1 117 ? -19.021 -10.390 19.481 1.00 84.19 117 LYS A CA 1
ATOM 929 C C . LYS A 1 117 ? -17.504 -10.432 19.221 1.00 84.19 117 LYS A C 1
ATOM 931 O O . LYS A 1 117 ? -16.717 -10.572 20.146 1.00 84.19 117 LYS A O 1
ATOM 936 N N . VAL A 1 118 ? -17.096 -10.314 17.958 1.00 82.62 118 VAL A N 1
ATOM 937 C CA . VAL A 1 118 ? -15.678 -10.215 17.559 1.00 82.62 118 VAL A CA 1
ATOM 938 C C . VAL A 1 118 ? -15.239 -8.748 17.504 1.00 82.62 118 VAL A C 1
ATOM 940 O O . VAL A 1 118 ? -14.058 -8.440 17.623 1.00 82.62 118 VAL A O 1
ATOM 943 N N . TYR A 1 119 ? -16.194 -7.827 17.353 1.00 81.62 119 TYR A N 1
ATOM 944 C CA . TYR A 1 119 ? -15.954 -6.391 17.276 1.00 81.62 119 TYR A CA 1
ATOM 945 C C . TYR A 1 119 ? -16.925 -5.632 18.186 1.00 81.62 119 TYR A C 1
ATOM 947 O O . TYR A 1 119 ? -18.133 -5.865 18.134 1.00 81.62 119 TYR A O 1
ATOM 955 N N . HIS A 1 120 ? -16.397 -4.720 19.005 1.00 73.75 120 HIS A N 1
ATOM 956 C CA . HIS A 1 120 ? -17.138 -4.068 20.099 1.00 73.75 120 HIS A CA 1
ATOM 957 C C . HIS A 1 120 ? -17.145 -2.530 20.042 1.00 73.75 120 HIS A C 1
ATOM 959 O O . HIS A 1 120 ? -17.518 -1.885 21.019 1.00 73.75 120 HIS A O 1
ATOM 965 N N . LEU A 1 121 ? -16.728 -1.958 18.911 1.00 67.38 121 LEU A N 1
ATOM 966 C CA . LEU A 1 121 ? -16.649 -0.514 18.653 1.00 67.38 121 LEU A CA 1
ATOM 967 C C . LEU A 1 121 ? -17.883 0.020 17.909 1.00 67.38 121 LEU A C 1
ATOM 969 O O . LEU A 1 121 ? -18.466 -0.713 17.064 1.00 67.38 121 LEU A O 1
#

Radius of gyration: 17.25 Å; chains: 1; bounding box: 47×21×50 Å

Foldseek 3Di:
DAAPDPCVLVVVLVCCCVPVVDDSVVSVCLLVVLLQVQLVVLQVVCLVDPDHDDLVNLLVVQLVVQVVVLVVLVVCCVVVVDCPDHRHVNSSVSSSNSSSNSNVVNVVCVVVCVVVVSDDD

Secondary structure (DSSP, 8-state):
-EE-STTHHHHHHHHHHHHH---THHHHHHHHHHHHHHHHHHHHHHHH-SSPPPHHHHHHHHHHHHHHHHHHHHHHHHHH---SS-EEHHHHHHHHHHHHHHHHHHHHHHHHHHHTTS---

Sequence (121 aa):
MVNLIPFASIYDTYVNTVYMGMNIRIGISQIVGNIIMFIPLGCLYPLCSKYHVTWKRMLCTAFVLSLSIEICQLLQNIFYQAAYRSADVDDLIWNTTGGLIGYALFLLCKPIFQKLKVYHL

Organism: NCBI:txid1552123

InterPro domains:
  IPR006976 VanZ-LLP1 [PF04892] (2-109)
  IPR053150 Teicoplanin resistance-associated protein [PTHR36834] (1-116)

pLDDT: mean 88.56, std 8.34, range [58.88, 97.75]